Protein AF-A0A957NGQ8-F1 (afdb_monomer)

Radius of gyration: 15.06 Å; Cα contacts (8 Å, |Δi|>4): 29; chains: 1; bounding box: 37×33×42 Å

Foldseek 3Di:
DDPPPPPDDPVVLVVLLVCCVVVVDDQVVSCVVVVHDPPVNVVSNVVVVVVPPPDDDDPPDPDDDD

Sequence (66 aa):
MFQAKLSYPEAFKRDIVQLYILTKKSAATIEQEWKVEPGLLLIWHQQYKTCDALEPDIAETATKTQ

Solvent-accessible surface area (backbone atoms only — not comparable to full-atom values): 4399 Å² total; per-residue (Å²): 132,85,80,74,76,79,77,72,54,67,69,57,55,50,52,54,39,51,47,40,68,74,65,71,54,57,64,65,58,54,21,60,76,69,71,44,64,82,64,52,62,58,53,49,41,52,58,54,47,68,72,54,78,73,77,82,85,82,85,77,84,84,80,82,86,134

Nearest PDB structures (foldseek):
  7bca-assembly1_B  TM=7.558E-01  e=3.558E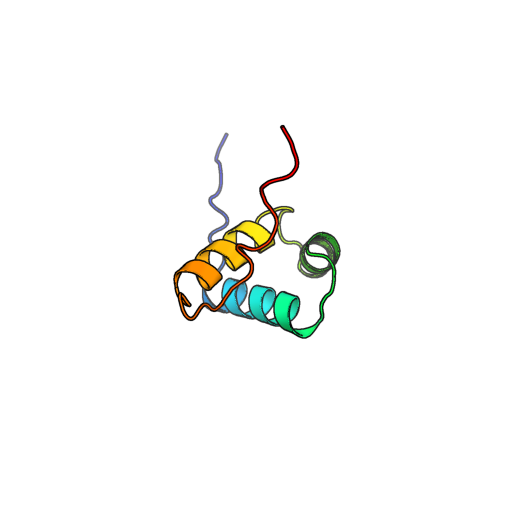-01  Escherichia coli K-12
  2w48-assembly1_B  TM=7.234E-01  e=1.212E+00  Klebsiella pneumoniae
  4yrv-assembly1_A  TM=7.599E-01  e=1.297E+00  Nostoc sp. PCC 7120 = FACHB-418
  2jrt-assembly1_A  TM=6.804E-01  e=1.486E+00  Cereibacter sphaeroides
  5cm3-assembly1_B  TM=6.200E-01  e=1.132E+00  Escherichia coli

pLDDT: mean 71.89, std 17.93, range [39.47, 89.31]

Structure (mmCIF, N/CA/C/O backbone):
data_AF-A0A957NGQ8-F1
#
_entry.id   AF-A0A957NGQ8-F1
#
loop_
_atom_site.group_PDB
_atom_site.id
_atom_site.type_symbol
_atom_site.label_atom_id
_atom_site.label_alt_id
_atom_site.label_comp_id
_atom_site.label_asym_id
_atom_site.label_entity_id
_atom_site.label_seq_id
_atom_site.pdbx_PDB_ins_code
_atom_site.Cartn_x
_atom_site.Cartn_y
_atom_site.Cartn_z
_atom_site.occupancy
_atom_site.B_iso_or_equiv
_atom_site.auth_seq_id
_atom_site.auth_comp_id
_atom_site.auth_asym_id
_atom_site.auth_atom_id
_atom_site.pdbx_PDB_model_num
ATOM 1 N N . MET A 1 1 ? 27.478 -2.613 -3.900 1.00 43.66 1 MET A N 1
ATOM 2 C CA . MET A 1 1 ? 26.107 -3.125 -3.691 1.00 43.66 1 MET A CA 1
ATOM 3 C C . MET A 1 1 ? 25.187 -2.303 -4.578 1.00 43.66 1 MET A C 1
ATOM 5 O O . MET A 1 1 ? 25.102 -1.099 -4.377 1.00 43.66 1 MET A O 1
ATOM 9 N N . PHE A 1 2 ? 24.618 -2.901 -5.625 1.00 42.56 2 PHE A N 1
ATOM 10 C CA . PHE A 1 2 ? 23.711 -2.202 -6.535 1.00 42.56 2 PHE A CA 1
ATOM 11 C C . PHE A 1 2 ? 22.367 -2.017 -5.825 1.00 42.56 2 PHE A C 1
ATOM 13 O O . PHE A 1 2 ? 21.621 -2.978 -5.667 1.00 42.56 2 PHE A O 1
ATOM 20 N N . GLN A 1 3 ? 22.067 -0.797 -5.374 1.00 39.47 3 GLN A N 1
ATOM 21 C CA . GLN A 1 3 ? 20.687 -0.424 -5.076 1.00 39.47 3 GLN A CA 1
ATOM 22 C C . GLN A 1 3 ? 19.953 -0.369 -6.416 1.00 39.47 3 GLN A C 1
ATOM 24 O O . GLN A 1 3 ? 20.012 0.634 -7.129 1.00 39.47 3 GLN A O 1
ATOM 29 N N . ALA A 1 4 ? 19.316 -1.472 -6.803 1.00 48.28 4 ALA A N 1
ATOM 30 C CA . ALA A 1 4 ? 18.308 -1.420 -7.842 1.00 48.28 4 ALA A CA 1
ATOM 31 C C . ALA A 1 4 ? 17.214 -0.485 -7.320 1.00 48.28 4 ALA A C 1
ATOM 33 O O . ALA A 1 4 ? 16.491 -0.830 -6.388 1.00 48.28 4 ALA A O 1
ATOM 34 N N . LYS A 1 5 ? 17.112 0.722 -7.886 1.00 53.00 5 LYS A N 1
ATOM 35 C CA . LYS A 1 5 ? 15.883 1.502 -7.772 1.00 53.00 5 LYS A CA 1
ATOM 36 C C . LYS A 1 5 ? 14.800 0.629 -8.401 1.00 53.00 5 LYS A C 1
ATOM 38 O O . LYS A 1 5 ? 14.714 0.558 -9.624 1.00 53.00 5 LYS A O 1
ATOM 43 N N . LEU A 1 6 ? 14.044 -0.094 -7.576 1.00 58.75 6 LEU A N 1
ATOM 44 C CA . LEU A 1 6 ? 12.792 -0.731 -7.966 1.00 58.75 6 LEU A CA 1
ATOM 45 C C . LEU A 1 6 ? 11.867 0.403 -8.412 1.00 58.75 6 LEU A C 1
ATOM 47 O O . LEU A 1 6 ? 11.159 1.026 -7.623 1.00 58.75 6 LEU A O 1
ATOM 51 N N . SER A 1 7 ? 11.974 0.761 -9.688 1.00 69.81 7 SER A N 1
ATOM 52 C CA . SER A 1 7 ? 11.135 1.767 -10.314 1.00 69.81 7 SER A CA 1
ATOM 53 C C . SER A 1 7 ? 9.787 1.123 -10.580 1.00 69.81 7 SER A C 1
ATOM 55 O O . SER A 1 7 ? 9.553 0.553 -11.641 1.00 69.81 7 SER A O 1
ATOM 57 N N . TYR A 1 8 ? 8.905 1.182 -9.584 1.00 80.50 8 TYR A N 1
ATOM 58 C CA . TYR A 1 8 ? 7.511 0.807 -9.773 1.00 80.50 8 TYR A CA 1
ATOM 59 C C . TYR A 1 8 ? 6.867 1.761 -10.789 1.00 80.50 8 TYR A C 1
ATOM 61 O O . TYR A 1 8 ? 7.068 2.981 -10.677 1.00 80.50 8 TYR A O 1
ATOM 69 N N . PRO A 1 9 ? 6.093 1.246 -11.759 1.00 85.44 9 PRO A N 1
ATOM 70 C CA . PRO A 1 9 ? 5.369 2.095 -12.692 1.00 85.44 9 PRO A CA 1
ATOM 71 C C . PRO A 1 9 ? 4.368 2.979 -11.938 1.00 85.44 9 PRO A C 1
ATOM 73 O O . PRO A 1 9 ? 3.770 2.561 -10.948 1.00 85.44 9 PRO A O 1
ATOM 76 N N . GLU A 1 10 ? 4.174 4.215 -12.394 1.00 83.12 10 GLU A N 1
ATOM 77 C CA . GLU A 1 10 ? 3.307 5.182 -11.703 1.00 83.12 10 GLU A CA 1
ATOM 78 C C . GLU A 1 10 ? 1.855 4.710 -11.597 1.00 83.12 10 GLU A C 1
ATOM 80 O O . GLU A 1 10 ? 1.219 4.926 -10.568 1.00 83.12 10 GLU A O 1
ATOM 85 N N . ALA A 1 11 ? 1.354 4.013 -12.621 1.00 86.19 11 ALA A N 1
ATOM 86 C CA . ALA A 1 11 ? 0.026 3.406 -12.596 1.00 86.19 11 ALA A CA 1
ATOM 87 C C . ALA A 1 11 ? -0.121 2.421 -11.426 1.00 86.19 11 ALA A C 1
ATOM 89 O O . ALA A 1 11 ? -1.108 2.467 -10.704 1.00 86.19 11 ALA A O 1
ATOM 90 N N . PHE A 1 12 ? 0.905 1.604 -11.178 1.00 88.31 12 PHE A N 1
ATOM 91 C CA . PHE A 1 12 ? 0.918 0.647 -10.073 1.00 88.31 12 PHE A CA 1
ATOM 92 C C . PHE A 1 12 ? 0.950 1.345 -8.712 1.00 88.31 12 PHE A C 1
ATOM 94 O O . PHE A 1 12 ? 0.196 0.984 -7.814 1.00 88.31 12 PHE A O 1
ATOM 101 N N . LYS A 1 13 ? 1.771 2.392 -8.562 1.00 86.88 13 LYS A N 1
ATOM 102 C CA . LYS A 1 13 ? 1.804 3.188 -7.326 1.00 86.88 13 LYS A CA 1
ATOM 103 C C . LYS A 1 13 ? 0.438 3.808 -7.021 1.00 86.88 13 LYS A C 1
ATOM 105 O O . LYS A 1 13 ? 0.001 3.763 -5.875 1.00 86.88 13 LYS A O 1
ATOM 110 N N . ARG A 1 14 ? -0.244 4.357 -8.036 1.00 86.88 14 ARG A N 1
ATOM 111 C CA . ARG A 1 14 ? -1.597 4.917 -7.891 1.00 86.88 14 ARG A CA 1
ATOM 112 C C . ARG A 1 14 ? -2.620 3.857 -7.498 1.00 86.88 14 ARG A C 1
ATOM 114 O O . ARG A 1 14 ? -3.395 4.118 -6.588 1.00 86.88 14 ARG A O 1
ATOM 121 N N . ASP A 1 15 ? -2.594 2.689 -8.134 1.00 89.31 15 ASP A N 1
ATOM 122 C CA . ASP A 1 15 ? -3.551 1.605 -7.879 1.00 89.31 15 ASP A CA 1
ATOM 123 C C . ASP A 1 15 ? -3.477 1.122 -6.421 1.00 89.31 15 ASP A C 1
ATOM 125 O O . ASP A 1 15 ? -4.485 1.066 -5.719 1.00 89.31 15 ASP A O 1
ATOM 129 N N . ILE A 1 16 ? -2.260 0.902 -5.906 1.00 88.56 16 ILE A N 1
ATOM 130 C CA . ILE A 1 16 ? -2.051 0.464 -4.517 1.00 88.56 16 ILE A CA 1
ATOM 131 C C . ILE A 1 16 ? -2.419 1.566 -3.518 1.00 88.56 16 ILE A C 1
ATOM 133 O O . ILE A 1 16 ? -3.028 1.286 -2.485 1.00 88.56 16 ILE A O 1
ATOM 137 N N . VAL A 1 17 ? -2.091 2.827 -3.813 1.00 87.38 17 VAL A N 1
ATOM 138 C CA . VAL A 1 17 ? -2.480 3.959 -2.958 1.00 87.38 17 VAL A CA 1
ATOM 139 C C . VAL A 1 17 ? -4.000 4.141 -2.943 1.00 87.38 17 VAL A C 1
ATOM 141 O O . VAL A 1 17 ? -4.572 4.348 -1.874 1.00 87.38 17 VAL A O 1
ATOM 144 N N . GLN A 1 18 ? -4.681 4.000 -4.082 1.00 87.56 18 GLN A N 1
ATOM 145 C CA . GLN A 1 18 ? -6.143 4.007 -4.132 1.00 87.56 18 GLN A CA 1
ATOM 146 C C . GLN A 1 18 ? -6.734 2.837 -3.351 1.00 87.56 18 GLN A C 1
ATOM 148 O O . GLN A 1 18 ? -7.659 3.039 -2.566 1.00 87.56 18 GLN A O 1
ATOM 153 N N . LEU A 1 19 ? -6.177 1.633 -3.495 1.00 87.31 19 LEU A N 1
ATOM 154 C CA . LEU A 1 19 ? -6.598 0.471 -2.723 1.00 87.31 19 LEU A CA 1
ATOM 155 C C . LEU A 1 19 ? -6.442 0.721 -1.217 1.00 87.31 19 LEU A C 1
ATOM 157 O O . LEU A 1 19 ? -7.344 0.388 -0.451 1.00 87.31 19 LEU A O 1
ATOM 161 N N . TYR A 1 20 ? -5.346 1.346 -0.786 1.00 87.25 20 TYR A N 1
ATOM 162 C CA . TYR A 1 20 ? -5.115 1.735 0.608 1.00 87.25 20 TYR A CA 1
ATOM 163 C C . TYR A 1 20 ? -6.178 2.705 1.134 1.00 87.25 20 TYR A C 1
ATOM 165 O O . TYR A 1 20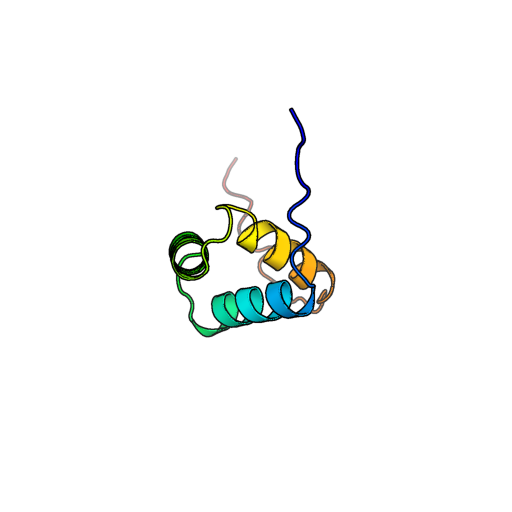 ? -6.756 2.464 2.195 1.00 87.25 20 TYR A O 1
ATOM 173 N N . ILE A 1 21 ? -6.506 3.740 0.358 1.00 84.06 21 ILE A N 1
ATOM 174 C CA . ILE A 1 21 ? -7.537 4.726 0.709 1.00 84.06 21 ILE A CA 1
ATOM 175 C C . ILE A 1 21 ? -8.929 4.074 0.772 1.00 84.06 21 ILE A C 1
ATOM 177 O O . ILE A 1 21 ? -9.685 4.316 1.713 1.00 84.06 21 ILE A O 1
ATOM 181 N N . LEU A 1 22 ? -9.265 3.222 -0.202 1.00 84.94 22 LEU A N 1
ATOM 182 C CA . LEU A 1 22 ? -10.587 2.600 -0.323 1.00 84.94 22 LEU A CA 1
ATOM 183 C C . LEU A 1 22 ? -10.825 1.488 0.703 1.00 84.94 22 LEU A C 1
ATOM 185 O O . LEU A 1 22 ? -11.916 1.376 1.255 1.00 84.94 22 LEU A O 1
ATOM 189 N N . THR A 1 23 ? -9.821 0.647 0.958 1.00 81.12 23 THR A N 1
ATOM 190 C CA . THR A 1 23 ? -9.991 -0.549 1.798 1.00 81.12 23 THR A CA 1
ATOM 191 C C . THR A 1 23 ? -9.802 -0.285 3.288 1.00 81.12 23 THR A C 1
ATOM 193 O O . THR A 1 23 ? -10.153 -1.150 4.089 1.00 81.12 23 THR A O 1
ATOM 196 N N . LYS A 1 24 ? -9.235 0.870 3.677 1.00 76.44 24 LYS A N 1
ATOM 197 C CA . LYS A 1 24 ? -8.826 1.192 5.061 1.00 76.44 24 LYS A CA 1
ATOM 198 C C . LYS A 1 24 ? -7.983 0.094 5.736 1.00 76.44 24 LYS A C 1
ATOM 200 O O . LYS A 1 24 ? -7.898 0.039 6.963 1.00 76.44 24 LYS A O 1
ATOM 205 N N . LYS A 1 25 ? -7.365 -0.797 4.953 1.00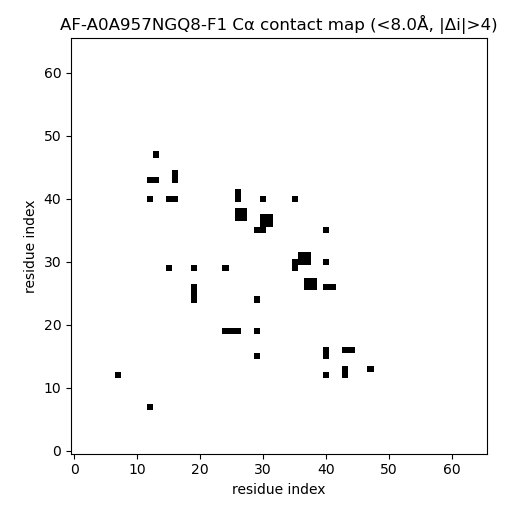 81.94 25 LYS A N 1
ATOM 206 C CA . LYS A 1 25 ? -6.444 -1.821 5.454 1.00 81.94 25 LYS A CA 1
ATOM 207 C C . LYS A 1 25 ? -5.126 -1.165 5.856 1.00 81.94 25 LYS A C 1
ATOM 209 O O . LYS A 1 25 ? -4.728 -0.151 5.288 1.00 81.94 25 LYS A O 1
ATOM 214 N N . SER A 1 26 ? -4.424 -1.762 6.816 1.00 85.12 26 SER A N 1
ATOM 215 C CA . SER A 1 26 ? -3.096 -1.291 7.209 1.00 85.12 26 SER A CA 1
ATOM 216 C C . SER A 1 26 ? -2.119 -1.368 6.038 1.00 85.12 26 SER A C 1
ATOM 218 O O . SER A 1 26 ? -2.136 -2.340 5.279 1.00 85.12 26 SER 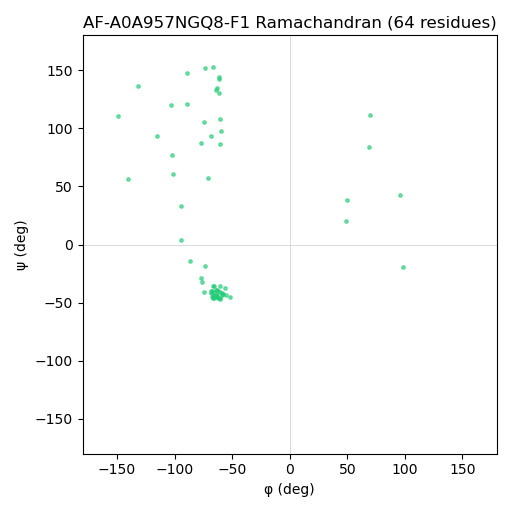A O 1
ATOM 220 N N . ALA A 1 27 ? -1.235 -0.371 5.933 1.00 82.94 27 ALA A N 1
ATOM 221 C CA . ALA A 1 27 ? -0.230 -0.308 4.876 1.00 82.94 27 ALA A CA 1
ATOM 222 C C . ALA A 1 27 ? 0.584 -1.609 4.791 1.00 82.94 27 ALA A C 1
ATOM 224 O O . ALA A 1 27 ? 0.664 -2.195 3.720 1.00 82.94 27 ALA A O 1
ATOM 225 N N . ALA A 1 28 ? 1.016 -2.140 5.940 1.00 85.31 28 ALA A N 1
ATOM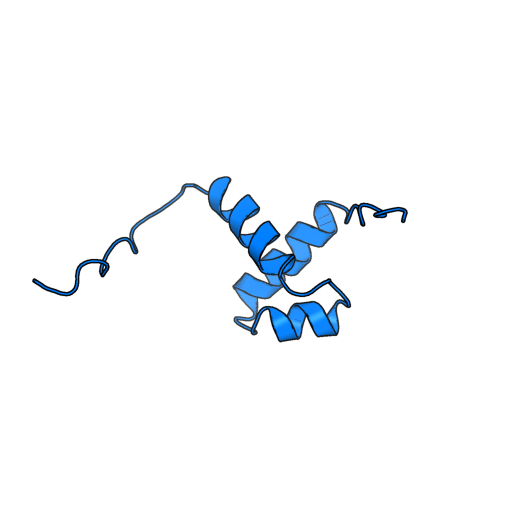 226 C CA . ALA A 1 28 ? 1.754 -3.399 6.030 1.00 85.31 28 ALA A CA 1
ATOM 227 C C . ALA A 1 28 ? 1.018 -4.596 5.401 1.00 85.31 28 ALA A C 1
ATOM 229 O O . ALA A 1 28 ? 1.639 -5.449 4.775 1.00 85.31 28 ALA A O 1
ATOM 230 N N . THR A 1 29 ? -0.311 -4.661 5.537 1.00 88.69 29 THR A N 1
ATOM 231 C CA . THR A 1 29 ? -1.115 -5.732 4.935 1.00 88.69 29 THR A CA 1
ATOM 232 C C . THR A 1 29 ? -1.113 -5.619 3.418 1.00 88.69 29 THR A C 1
ATOM 234 O O . THR A 1 29 ? -0.922 -6.612 2.729 1.00 88.69 29 THR A O 1
ATOM 237 N N . ILE A 1 30 ? -1.301 -4.412 2.887 1.00 88.00 30 ILE A N 1
ATOM 238 C CA . ILE A 1 30 ? -1.298 -4.180 1.440 1.00 88.00 30 ILE A CA 1
ATOM 239 C C . ILE A 1 30 ? 0.107 -4.394 0.871 1.00 88.00 30 ILE A C 1
ATOM 241 O O . ILE A 1 30 ? 0.262 -5.043 -0.156 1.00 88.00 30 ILE A O 1
ATOM 245 N N . GLU A 1 31 ? 1.137 -3.915 1.558 1.00 88.19 31 GLU A N 1
ATOM 246 C CA . GLU A 1 31 ? 2.533 -4.105 1.172 1.00 88.19 31 GLU A CA 1
ATOM 247 C C . GLU A 1 31 ? 2.899 -5.594 1.129 1.00 88.19 31 GLU A C 1
ATOM 249 O O . GLU A 1 31 ? 3.515 -6.046 0.166 1.00 88.19 31 GLU A O 1
ATOM 254 N N . GLN A 1 32 ? 2.431 -6.388 2.094 1.00 87.88 32 GLN A N 1
ATOM 255 C CA . GLN A 1 32 ? 2.628 -7.836 2.102 1.00 87.88 32 GLN A CA 1
ATOM 256 C C . GLN A 1 32 ? 1.886 -8.544 0.955 1.00 87.88 32 GLN A C 1
ATOM 258 O O . GLN A 1 32 ? 2.482 -9.375 0.269 1.00 87.88 32 GLN A O 1
ATOM 263 N N . GLU A 1 33 ? 0.616 -8.206 0.719 1.00 88.69 33 GLU A N 1
ATOM 264 C CA . GLU A 1 33 ? -0.208 -8.794 -0.352 1.00 88.69 33 GLU A CA 1
ATOM 265 C C . GLU A 1 33 ? 0.373 -8.501 -1.743 1.00 88.69 33 GLU A C 1
ATOM 267 O O . GLU A 1 33 ? 0.417 -9.370 -2.614 1.00 88.69 33 GLU A O 1
ATOM 272 N N . TRP A 1 34 ? 0.877 -7.282 -1.937 1.00 86.00 34 TRP A N 1
ATOM 273 C CA . TRP A 1 34 ? 1.417 -6.807 -3.211 1.00 86.00 34 TRP A CA 1
ATOM 274 C C . TRP A 1 34 ? 2.934 -6.984 -3.338 1.00 86.00 34 TRP A C 1
ATOM 276 O O . TRP A 1 34 ? 3.515 -6.568 -4.341 1.00 86.00 34 TRP A O 1
ATOM 286 N N . LYS A 1 35 ? 3.579 -7.616 -2.345 1.00 85.81 35 LYS A N 1
ATOM 287 C CA . LYS A 1 35 ? 5.040 -7.796 -2.252 1.00 85.81 35 LYS A CA 1
ATOM 288 C C . LYS A 1 35 ? 5.815 -6.489 -2.464 1.00 85.81 35 LYS A C 1
ATOM 290 O O . LYS A 1 35 ? 6.863 -6.471 -3.109 1.00 85.81 35 LYS A O 1
ATOM 295 N N . VAL A 1 36 ? 5.275 -5.398 -1.936 1.00 83.94 36 VAL A N 1
ATOM 296 C CA . VAL A 1 36 ? 5.901 -4.077 -1.917 1.00 83.94 36 VAL A CA 1
ATOM 297 C C . VAL A 1 36 ? 6.739 -3.950 -0.649 1.00 83.94 36 VAL A C 1
ATOM 299 O O . VAL A 1 36 ? 6.424 -4.527 0.390 1.00 83.94 36 VAL A O 1
ATOM 302 N N . GLU A 1 37 ? 7.835 -3.204 -0.743 1.00 84.94 37 GLU A N 1
ATOM 303 C CA . GLU A 1 37 ? 8.689 -2.941 0.411 1.00 84.94 37 GLU A CA 1
ATOM 304 C C . GLU A 1 37 ? 7.931 -2.131 1.479 1.00 84.94 37 GLU A C 1
ATOM 306 O O . GLU A 1 37 ? 7.288 -1.130 1.138 1.00 84.94 37 GLU A O 1
ATOM 311 N N . PRO A 1 38 ? 8.001 -2.534 2.761 1.00 81.19 38 PRO A N 1
ATOM 312 C CA . PRO A 1 38 ? 7.303 -1.841 3.833 1.00 81.19 38 PRO A CA 1
ATOM 313 C C . PRO A 1 38 ? 7.785 -0.392 3.961 1.00 81.19 38 PRO A C 1
ATOM 315 O O . PRO A 1 38 ? 8.981 -0.120 4.043 1.00 81.19 38 PRO A O 1
ATOM 318 N N . GLY A 1 39 ? 6.842 0.544 4.000 1.00 83.06 39 GLY A N 1
ATOM 319 C CA . GLY A 1 39 ? 7.085 1.983 4.058 1.00 83.06 39 GLY A CA 1
ATOM 320 C C . GLY A 1 39 ? 6.987 2.692 2.705 1.00 83.06 39 GLY A C 1
ATOM 321 O O . GLY A 1 39 ? 6.741 3.901 2.684 1.00 83.06 39 GLY A O 1
ATOM 322 N N . LEU A 1 40 ? 7.091 1.985 1.571 1.00 86.50 40 LEU A N 1
ATOM 323 C CA . LEU A 1 40 ? 6.922 2.608 0.253 1.00 86.50 40 LEU A CA 1
ATOM 324 C C . LEU A 1 40 ? 5.490 3.083 0.022 1.00 86.50 40 LEU A C 1
ATOM 326 O O . LEU A 1 40 ? 5.297 4.141 -0.579 1.00 86.50 40 LEU A O 1
ATOM 330 N N . LEU A 1 41 ? 4.490 2.354 0.526 1.00 87.19 41 LEU A N 1
ATOM 331 C CA . LEU A 1 41 ? 3.091 2.734 0.357 1.00 87.19 41 LEU A CA 1
ATOM 332 C C . LEU A 1 41 ? 2.785 4.064 1.051 1.00 87.19 41 LEU A C 1
ATOM 334 O O . LEU A 1 41 ? 2.080 4.901 0.492 1.00 87.19 41 LEU A O 1
ATOM 338 N N . LEU A 1 42 ? 3.359 4.291 2.236 1.00 84.94 42 LEU A N 1
ATOM 339 C CA . LEU A 1 42 ? 3.219 5.554 2.963 1.00 84.94 42 LEU A CA 1
ATOM 340 C C . LEU A 1 42 ? 3.916 6.707 2.238 1.00 84.94 42 LEU A C 1
ATOM 342 O O . LEU A 1 42 ? 3.348 7.794 2.148 1.00 84.94 42 LEU A O 1
ATOM 346 N N . ILE A 1 43 ? 5.103 6.464 1.671 1.00 87.19 43 ILE A N 1
ATOM 347 C CA . ILE A 1 43 ? 5.826 7.455 0.865 1.00 87.19 43 ILE A CA 1
ATOM 348 C C . ILE A 1 43 ? 5.006 7.836 -0.372 1.00 87.19 43 ILE A C 1
ATOM 350 O O . ILE A 1 43 ? 4.859 9.019 -0.672 1.00 87.19 43 ILE A O 1
ATOM 354 N N . TRP A 1 44 ? 4.442 6.858 -1.087 1.00 87.50 44 TRP A N 1
ATOM 355 C CA . TRP A 1 44 ? 3.600 7.125 -2.253 1.00 87.50 44 TRP A CA 1
ATOM 356 C C . TRP A 1 44 ? 2.311 7.833 -1.862 1.00 87.50 44 TRP A C 1
ATOM 358 O O . TRP A 1 44 ? 1.973 8.838 -2.475 1.00 87.50 44 TRP A O 1
ATOM 368 N N . HIS A 1 45 ? 1.627 7.373 -0.814 1.00 85.81 45 HIS A N 1
ATOM 369 C CA . HIS A 1 45 ? 0.438 8.038 -0.291 1.00 85.81 45 HIS A CA 1
ATOM 370 C C . HIS A 1 45 ? 0.734 9.499 0.064 1.00 85.81 45 HIS A C 1
ATOM 372 O O . HIS A 1 45 ? -0.029 10.377 -0.318 1.00 85.81 45 HIS A O 1
ATOM 378 N N . GLN A 1 46 ? 1.866 9.782 0.713 1.00 83.62 46 GLN A N 1
ATOM 379 C CA . GLN A 1 46 ? 2.283 11.149 1.014 1.00 83.62 46 GLN A CA 1
ATOM 380 C C . GLN A 1 46 ? 2.552 11.964 -0.258 1.00 83.62 46 GLN A C 1
ATOM 382 O O . GLN A 1 46 ? 2.083 13.093 -0.330 1.00 83.62 46 GLN A O 1
ATOM 387 N N . GLN A 1 47 ? 3.235 11.399 -1.263 1.00 82.06 47 GLN A N 1
ATOM 388 C CA . GLN A 1 47 ? 3.491 12.064 -2.552 1.00 82.06 47 GLN A CA 1
ATOM 389 C C . GLN A 1 47 ? 2.210 12.372 -3.339 1.00 82.06 47 GLN A C 1
ATOM 391 O O . GLN A 1 47 ? 2.109 13.428 -3.963 1.00 82.06 47 GLN A O 1
ATOM 396 N N . TYR A 1 48 ? 1.228 11.468 -3.321 1.00 77.44 48 TYR A N 1
ATOM 397 C CA . TYR A 1 48 ? -0.061 11.700 -3.974 1.00 77.44 48 TYR A CA 1
ATOM 398 C C . TYR A 1 48 ? -0.948 12.649 -3.163 1.00 77.44 48 TYR A C 1
ATOM 400 O O . TYR A 1 48 ? -1.651 13.459 -3.759 1.00 77.44 48 TYR A O 1
ATOM 408 N N . LYS A 1 49 ? -0.857 12.631 -1.827 1.00 70.75 49 LYS A N 1
ATOM 409 C CA . LYS A 1 49 ? -1.555 13.583 -0.954 1.00 70.75 49 LYS A CA 1
ATOM 410 C C . LYS A 1 49 ? -1.043 15.016 -1.141 1.00 70.75 49 LYS A C 1
ATOM 412 O O . LYS A 1 49 ? -1.841 15.937 -1.108 1.00 70.75 49 LYS A O 1
ATOM 417 N N . THR A 1 50 ? 0.254 15.230 -1.382 1.00 59.09 50 THR A N 1
ATOM 418 C CA . THR A 1 50 ? 0.785 16.574 -1.686 1.00 59.09 50 THR A CA 1
ATOM 419 C C . THR A 1 50 ? 0.438 17.085 -3.084 1.00 59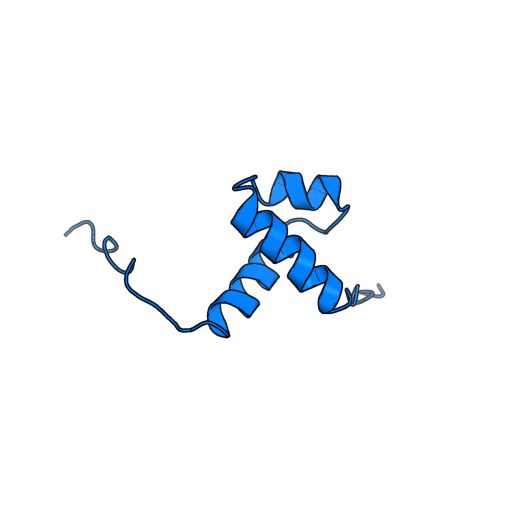.09 50 THR A C 1
ATOM 421 O O . THR A 1 50 ? 0.508 18.292 -3.298 1.00 59.09 50 THR A O 1
ATOM 424 N N . CYS A 1 51 ? 0.053 16.219 -4.030 1.00 53.69 51 CYS A N 1
ATOM 425 C CA . CYS A 1 51 ? -0.516 16.670 -5.309 1.00 53.69 51 CYS A CA 1
ATOM 426 C C . CYS A 1 51 ? -1.981 17.109 -5.172 1.00 53.69 51 CYS A C 1
ATOM 428 O O . CYS A 1 51 ? -2.418 17.989 -5.907 1.00 53.69 51 CYS A O 1
ATOM 430 N N . ASP A 1 52 ? -2.709 16.526 -4.220 1.00 46.47 52 ASP A N 1
ATOM 431 C CA . ASP A 1 52 ? -4.093 16.855 -3.883 1.00 46.47 52 ASP A CA 1
ATOM 432 C C . ASP A 1 52 ? -4.115 17.725 -2.613 1.00 46.47 52 ASP A C 1
ATOM 434 O O . ASP A 1 52 ? -4.657 17.363 -1.572 1.00 46.47 52 ASP A O 1
ATOM 438 N N . ALA A 1 53 ? -3.483 18.902 -2.678 1.00 42.12 53 ALA A N 1
ATOM 439 C CA . ALA A 1 53 ? -3.721 19.975 -1.711 1.00 42.12 53 ALA A CA 1
ATOM 440 C C . ALA A 1 53 ? -5.125 20.580 -1.934 1.00 42.12 53 ALA A C 1
ATOM 442 O O . ALA A 1 53 ? -5.285 21.767 -2.201 1.00 42.12 53 ALA A O 1
ATOM 443 N N . LEU A 1 54 ? -6.148 19.734 -1.857 1.00 42.31 54 LEU A N 1
ATOM 444 C CA . LEU A 1 54 ? -7.506 20.086 -1.477 1.00 42.31 54 LEU A CA 1
ATOM 445 C C . LEU A 1 54 ? -7.658 19.619 -0.027 1.00 42.31 54 LEU A C 1
ATOM 447 O O . LEU A 1 54 ? -8.217 18.565 0.264 1.00 42.31 54 LEU A O 1
ATOM 451 N N . GLU A 1 55 ? -7.090 20.390 0.901 1.00 46.72 55 GLU A N 1
ATOM 452 C CA . GLU A 1 55 ? -7.469 20.265 2.309 1.00 46.72 55 GLU A CA 1
ATOM 453 C C . GLU A 1 55 ? -8.934 20.715 2.477 1.00 46.72 55 GLU A C 1
ATOM 455 O O . GLU A 1 55 ? -9.435 21.547 1.713 1.00 46.72 55 GLU A O 1
ATOM 460 N N . PRO A 1 56 ? -9.628 20.184 3.489 1.00 47.59 56 PRO A N 1
ATOM 461 C CA . PRO A 1 56 ? -9.559 20.915 4.745 1.00 47.59 56 PRO A CA 1
ATOM 462 C C . PRO A 1 56 ? -9.259 20.011 5.950 1.00 47.59 56 PRO A C 1
ATOM 464 O O . PRO A 1 56 ? -9.860 18.957 6.128 1.00 47.59 56 PRO A O 1
ATOM 467 N N . ASP A 1 57 ? -8.358 20.508 6.796 1.00 48.19 57 ASP A N 1
ATOM 468 C CA . ASP A 1 57 ? -8.515 20.489 8.252 1.00 48.19 57 ASP A CA 1
ATOM 469 C C . ASP A 1 57 ? -8.445 19.123 8.977 1.00 48.19 57 ASP A C 1
ATOM 471 O O . ASP A 1 57 ? -9.446 18.508 9.324 1.00 48.19 57 ASP A O 1
ATOM 475 N N . ILE A 1 58 ? -7.217 18.677 9.271 1.00 51.16 58 ILE A N 1
ATOM 476 C CA . ILE A 1 58 ? -6.858 18.067 10.570 1.00 51.16 58 ILE A CA 1
ATOM 477 C C . ILE A 1 58 ? -5.458 18.553 10.974 1.00 51.16 58 ILE A C 1
ATOM 479 O O . ILE A 1 58 ? -4.528 17.780 11.201 1.00 51.16 58 ILE A O 1
ATOM 483 N N . ALA A 1 59 ? -5.315 19.874 11.043 1.00 44.38 59 ALA A N 1
ATOM 484 C CA . ALA A 1 59 ? -4.341 20.524 11.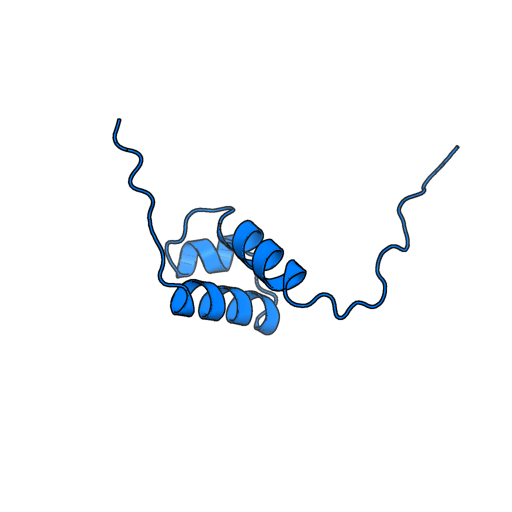910 1.00 44.38 59 ALA A CA 1
ATOM 485 C C . ALA A 1 59 ? -5.011 20.910 13.244 1.00 44.38 59 ALA A C 1
ATOM 487 O O . ALA A 1 59 ? -4.661 21.915 13.846 1.00 44.38 59 ALA A O 1
ATOM 488 N N . GLU A 1 60 ? -5.977 20.121 13.724 1.00 48.97 60 GLU A N 1
ATOM 489 C CA . GLU A 1 60 ? -6.483 20.237 15.088 1.00 48.97 60 GLU A CA 1
ATOM 490 C C . GLU A 1 60 ? -5.878 19.099 15.926 1.00 48.97 60 GLU A C 1
ATOM 492 O O . GLU A 1 60 ? -6.065 17.920 15.631 1.00 48.97 60 GLU A O 1
ATOM 497 N N . THR A 1 61 ? -5.141 19.480 16.976 1.00 49.09 61 THR A N 1
ATOM 498 C CA . THR A 1 61 ? -4.502 18.653 18.029 1.00 49.09 61 THR A CA 1
ATOM 499 C C . THR A 1 61 ? -3.021 18.252 17.886 1.00 49.09 61 THR A C 1
ATOM 501 O O . THR A 1 61 ? -2.591 17.188 18.320 1.00 49.09 61 THR A O 1
ATOM 504 N N . ALA A 1 62 ? -2.173 19.192 17.471 1.00 48.78 62 ALA A N 1
ATOM 505 C CA . ALA A 1 62 ? -0.960 19.478 18.249 1.00 48.78 62 ALA A CA 1
ATOM 506 C C . ALA A 1 62 ? -1.122 20.921 18.744 1.00 48.78 62 ALA A C 1
ATOM 508 O O . ALA A 1 62 ? -1.017 21.844 17.953 1.00 48.78 62 ALA A O 1
ATOM 509 N N . THR A 1 63 ? -1.652 21.143 19.948 1.00 44.47 63 THR A N 1
ATOM 510 C CA . THR A 1 63 ? -0.801 21.412 21.114 1.00 44.47 63 THR A CA 1
ATOM 511 C C . THR A 1 63 ? -1.456 20.892 22.394 1.00 44.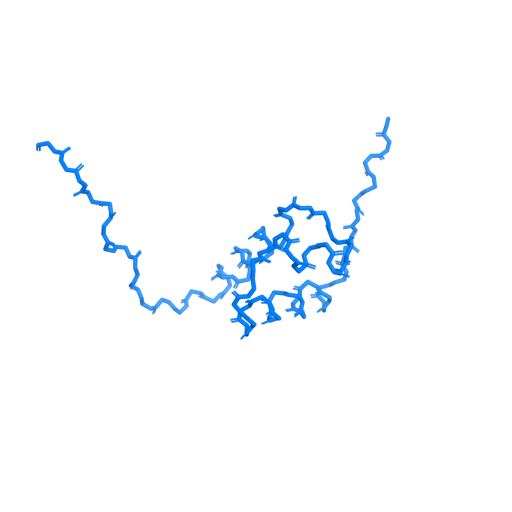47 63 THR A C 1
ATOM 513 O O . THR A 1 63 ? -2.430 21.453 22.891 1.00 44.47 63 THR A O 1
ATOM 516 N N . LYS A 1 64 ? -0.875 19.836 22.969 1.00 57.94 64 LYS A N 1
ATOM 517 C CA .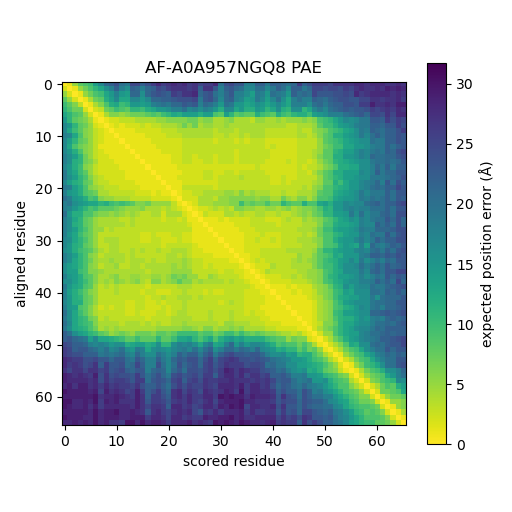 LYS A 1 64 ? -1.007 19.513 24.389 1.00 57.94 64 LYS A CA 1
ATOM 518 C C . LYS A 1 64 ? 0.127 20.228 25.138 1.00 57.94 64 LYS A C 1
ATOM 520 O O . LYS A 1 64 ? 1.284 19.935 24.869 1.00 57.94 64 LYS A O 1
ATOM 525 N N . THR A 1 65 ? -0.254 21.085 26.089 1.00 44.28 65 THR A N 1
ATOM 526 C CA . THR A 1 65 ? 0.463 21.397 27.345 1.00 44.28 65 THR A CA 1
ATOM 527 C C . THR A 1 65 ? 1.784 22.176 27.257 1.00 44.28 65 THR A C 1
ATOM 529 O O . THR A 1 65 ? 2.815 21.611 26.916 1.00 44.28 65 THR A O 1
ATOM 532 N N . GLN A 1 66 ? 1.772 23.426 27.736 1.00 47.72 66 GLN A N 1
ATOM 533 C CA . GLN A 1 66 ? 2.282 23.797 29.069 1.00 47.72 66 GLN A CA 1
ATOM 534 C C . GLN A 1 66 ? 1.718 25.144 29.523 1.00 47.72 66 GLN A C 1
ATOM 536 O O . GLN A 1 66 ? 1.469 25.998 28.646 1.00 47.72 66 GLN A O 1
#

Mean predicted aligned error: 11.68 Å

Secondary structure (DSSP, 8-state):
---------HHHHHHHHHHHHHH---HHHHHHHTTPPTTHHHHHHHHHHHH---------------